Protein AF-A0A151TMF2-F1 (afdb_monomer_lite)

Organism: Cajanus cajan (NCBI:txid3821)

Structure (mmCIF, N/CA/C/O backbone):
data_AF-A0A151TMF2-F1
#
_entry.id   AF-A0A151TMF2-F1
#
loop_
_atom_site.group_PDB
_atom_site.id
_atom_site.type_symbol
_atom_site.label_atom_id
_atom_site.label_alt_id
_atom_site.label_comp_id
_atom_site.label_asym_id
_atom_site.label_entity_id
_atom_site.label_seq_id
_atom_site.pdbx_PDB_ins_code
_atom_site.Cartn_x
_atom_site.Cartn_y
_atom_site.Cartn_z
_atom_site.oc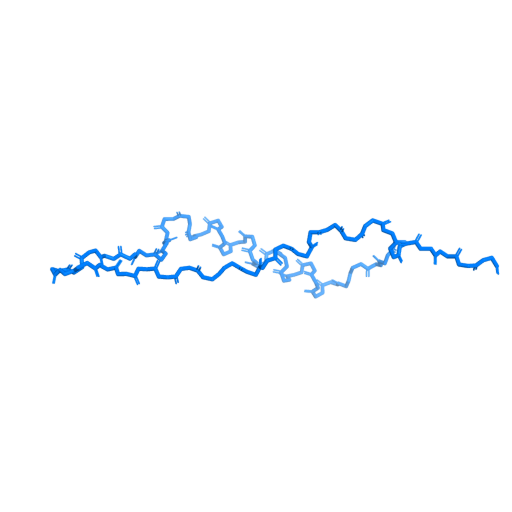cupancy
_atom_site.B_iso_or_equiv
_atom_site.auth_seq_id
_atom_site.auth_comp_id
_atom_site.auth_asym_id
_atom_site.auth_atom_id
_atom_site.pdbx_PDB_model_num
ATOM 1 N N . MET A 1 1 ? 0.990 -7.231 -28.722 1.00 48.69 1 MET A N 1
ATOM 2 C CA . MET A 1 1 ? 0.922 -7.204 -27.245 1.00 48.69 1 MET A CA 1
ATOM 3 C C . MET A 1 1 ? 2.169 -6.503 -26.737 1.00 48.69 1 MET A C 1
ATOM 5 O O . MET A 1 1 ? 3.261 -6.932 -27.094 1.00 48.69 1 MET A O 1
ATOM 9 N N . SER A 1 2 ? 2.031 -5.380 -26.031 1.00 60.84 2 SER A N 1
ATOM 10 C CA . SER A 1 2 ? 3.181 -4.628 -25.519 1.00 60.84 2 SER A CA 1
ATOM 11 C C . SER A 1 2 ? 3.951 -5.476 -24.504 1.00 60.84 2 SER A C 1
ATOM 13 O O . SER A 1 2 ? 3.374 -6.119 -23.627 1.00 60.84 2 SER A O 1
ATOM 15 N N . LYS A 1 3 ? 5.274 -5.527 -24.660 1.00 64.94 3 LYS A N 1
ATOM 16 C CA . LYS A 1 3 ? 6.162 -6.253 -23.755 1.00 64.94 3 LYS A CA 1
ATOM 17 C C . LYS A 1 3 ? 6.216 -5.455 -22.453 1.00 64.94 3 LYS A C 1
ATOM 19 O O . LYS A 1 3 ? 6.707 -4.335 -22.446 1.00 64.94 3 LYS A O 1
ATOM 24 N N . GLN A 1 4 ? 5.643 -5.989 -21.380 1.00 67.06 4 GLN A N 1
ATOM 25 C CA . GLN A 1 4 ? 5.654 -5.313 -20.084 1.00 67.06 4 GLN A CA 1
ATOM 26 C C . GLN A 1 4 ? 7.094 -5.211 -19.571 1.00 67.06 4 GLN A C 1
ATOM 28 O O . GLN A 1 4 ? 7.788 -6.223 -19.436 1.00 67.06 4 GLN A O 1
ATOM 33 N N . ASP A 1 5 ? 7.535 -3.988 -19.286 1.00 83.00 5 ASP A N 1
ATOM 34 C CA . ASP A 1 5 ? 8.872 -3.731 -18.763 1.00 83.00 5 ASP A CA 1
ATOM 35 C C . ASP A 1 5 ? 9.080 -4.419 -17.410 1.00 83.00 5 ASP A C 1
ATOM 37 O O . ASP A 1 5 ? 8.171 -4.493 -16.583 1.00 83.00 5 ASP A O 1
ATOM 41 N N . LYS A 1 6 ? 10.307 -4.887 -17.138 1.00 88.69 6 LYS A N 1
ATOM 42 C CA . LYS A 1 6 ? 10.665 -5.544 -15.861 1.00 88.69 6 LYS A CA 1
ATOM 43 C C . LYS A 1 6 ? 10.229 -4.721 -14.642 1.00 88.69 6 LYS A C 1
ATOM 45 O O . LYS A 1 6 ? 9.686 -5.271 -13.692 1.00 88.69 6 LYS A O 1
ATOM 50 N N . ARG A 1 7 ? 10.364 -3.393 -14.733 1.00 89.38 7 ARG A N 1
ATOM 51 C CA . ARG A 1 7 ? 9.929 -2.429 -13.709 1.00 89.38 7 ARG A CA 1
ATOM 52 C C . ARG A 1 7 ? 8.437 -2.531 -13.389 1.00 89.38 7 ARG A C 1
ATOM 54 O O . ARG A 1 7 ? 8.055 -2.435 -12.227 1.00 89.38 7 ARG A O 1
ATOM 61 N N . HIS A 1 8 ? 7.604 -2.745 -14.407 1.00 90.38 8 HIS A N 1
ATOM 62 C CA . HIS A 1 8 ? 6.167 -2.923 -14.233 1.00 90.38 8 HIS A CA 1
ATOM 63 C C . HIS A 1 8 ? 5.873 -4.213 -13.457 1.00 90.38 8 HIS A C 1
ATOM 65 O O . HIS A 1 8 ? 5.151 -4.191 -12.464 1.00 90.38 8 HIS A O 1
ATOM 71 N N . TRP A 1 9 ? 6.506 -5.324 -13.840 1.00 92.62 9 TRP A N 1
ATOM 72 C CA . TRP A 1 9 ? 6.349 -6.601 -13.140 1.00 92.62 9 TRP A CA 1
ATOM 73 C C . TRP A 1 9 ? 6.858 -6.576 -11.699 1.00 92.62 9 TRP A C 1
ATOM 75 O O . TRP A 1 9 ? 6.247 -7.188 -10.821 1.00 92.62 9 TRP A O 1
ATOM 85 N N . ASP A 1 10 ? 7.946 -5.859 -11.435 1.00 94.44 10 ASP A N 1
ATOM 86 C CA . ASP A 1 10 ? 8.471 -5.690 -10.082 1.00 94.44 10 ASP A CA 1
ATOM 87 C C . ASP A 1 10 ? 7.505 -4.883 -9.202 1.00 94.44 10 ASP A C 1
ATOM 89 O O . ASP A 1 10 ? 7.264 -5.252 -8.049 1.00 94.44 10 ASP A O 1
ATOM 93 N N . ALA A 1 11 ? 6.880 -3.836 -9.753 1.00 93.38 11 ALA A N 1
ATOM 94 C CA . ALA A 1 11 ? 5.842 -3.075 -9.063 1.00 93.38 11 ALA A CA 1
ATOM 95 C C . ALA A 1 11 ? 4.616 -3.945 -8.735 1.00 93.38 11 ALA A C 1
ATOM 97 O O . ALA A 1 11 ? 4.178 -3.968 -7.584 1.00 93.38 11 ALA A O 1
ATOM 98 N N . VAL A 1 12 ? 4.118 -4.726 -9.701 1.00 93.94 12 VAL A N 1
ATOM 99 C CA . VAL A 1 12 ? 2.986 -5.650 -9.500 1.00 93.94 12 VAL A CA 1
ATOM 100 C C . VAL A 1 12 ? 3.285 -6.648 -8.381 1.00 93.94 12 VAL A C 1
ATOM 102 O O . VAL A 1 12 ? 2.496 -6.799 -7.450 1.00 93.94 12 VAL A O 1
ATOM 105 N N . LYS A 1 13 ? 4.462 -7.284 -8.402 1.00 94.94 13 LYS A N 1
ATOM 106 C CA . LYS A 1 13 ? 4.876 -8.222 -7.346 1.00 94.94 13 LYS A CA 1
ATOM 107 C C . LYS A 1 13 ? 4.935 -7.555 -5.972 1.00 94.94 13 LYS A C 1
ATOM 109 O O . LYS A 1 13 ? 4.539 -8.168 -4.979 1.00 94.94 13 LYS A O 1
ATOM 114 N N . LYS A 1 14 ? 5.421 -6.312 -5.898 1.00 95.56 14 LYS A N 1
ATOM 115 C CA . LYS A 1 14 ? 5.502 -5.548 -4.647 1.00 95.56 14 LYS A CA 1
ATOM 116 C C . LYS A 1 14 ? 4.113 -5.240 -4.084 1.00 95.56 14 LYS A C 1
ATOM 118 O O . LYS A 1 14 ? 3.912 -5.434 -2.887 1.00 95.56 14 LYS A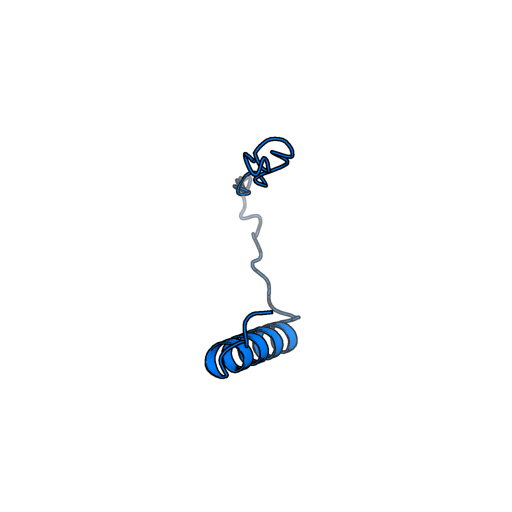 O 1
ATOM 123 N N . ILE A 1 15 ? 3.166 -4.838 -4.934 1.00 95.19 15 ILE A N 1
ATOM 124 C CA . ILE A 1 15 ? 1.765 -4.607 -4.547 1.00 95.19 15 ILE A CA 1
ATOM 125 C C . ILE A 1 15 ? 1.148 -5.903 -4.011 1.00 95.19 15 ILE A C 1
ATOM 127 O O . ILE A 1 15 ? 0.628 -5.914 -2.899 1.00 95.19 15 ILE A O 1
ATOM 131 N N . SER A 1 16 ? 1.290 -7.022 -4.727 1.00 93.38 16 SER A N 1
ATOM 132 C CA . SER A 1 16 ? 0.752 -8.313 -4.278 1.00 93.38 16 SER A CA 1
ATOM 133 C C . SER A 1 16 ? 1.358 -8.780 -2.952 1.00 93.38 16 SER A C 1
ATOM 135 O O . SER A 1 16 ? 0.647 -9.305 -2.095 1.00 93.38 16 SER A O 1
ATOM 137 N N . LYS A 1 17 ? 2.666 -8.569 -2.743 1.00 96.38 17 LYS A N 1
ATOM 138 C CA . LYS A 1 17 ? 3.328 -8.863 -1.463 1.00 96.38 17 LYS A CA 1
ATOM 139 C C . LYS A 1 17 ? 2.750 -8.014 -0.332 1.00 96.38 17 LYS A C 1
ATOM 141 O O . LYS A 1 17 ? 2.482 -8.559 0.736 1.00 96.38 17 LYS A O 1
ATOM 146 N N . TYR A 1 18 ? 2.562 -6.718 -0.576 1.00 93.25 18 TYR A N 1
ATOM 147 C CA . TYR A 1 18 ? 1.981 -5.796 0.395 1.00 93.25 18 TYR A CA 1
ATOM 148 C C . TYR A 1 18 ? 0.574 -6.250 0.793 1.00 93.25 18 TYR A C 1
ATOM 150 O O . TYR A 1 18 ? 0.362 -6.549 1.965 1.00 93.25 18 TYR A O 1
ATOM 158 N N . LEU A 1 19 ? -0.317 -6.463 -0.184 1.00 92.50 19 LEU A N 1
ATOM 159 C CA . LEU A 1 19 ? -1.688 -6.937 0.043 1.00 92.50 19 LEU A CA 1
ATOM 160 C C . LEU A 1 19 ? -1.736 -8.243 0.848 1.00 92.50 19 LEU A C 1
ATOM 162 O O . LEU A 1 19 ? -2.504 -8.355 1.800 1.00 92.50 19 LEU A O 1
ATOM 166 N N . LYS A 1 20 ? -0.880 -9.220 0.514 1.00 93.94 20 LYS A N 1
ATOM 167 C CA . LYS A 1 20 ? -0.794 -10.485 1.262 1.00 93.94 20 LYS A CA 1
ATOM 168 C C . LYS A 1 20 ? -0.355 -10.270 2.713 1.00 93.94 20 LYS A C 1
ATOM 170 O O . LYS A 1 20 ? -0.837 -10.963 3.603 1.00 93.94 20 LYS A O 1
ATOM 175 N N . SER A 1 21 ? 0.575 -9.345 2.950 1.00 91.94 21 SER A N 1
ATOM 176 C CA . SER A 1 21 ? 1.100 -9.062 4.291 1.00 91.94 21 SER A CA 1
ATOM 177 C C . SER A 1 21 ? 0.180 -8.195 5.153 1.00 91.94 21 SER A C 1
ATOM 179 O O . SER A 1 21 ? 0.279 -8.247 6.374 1.00 91.94 21 SER A O 1
ATOM 181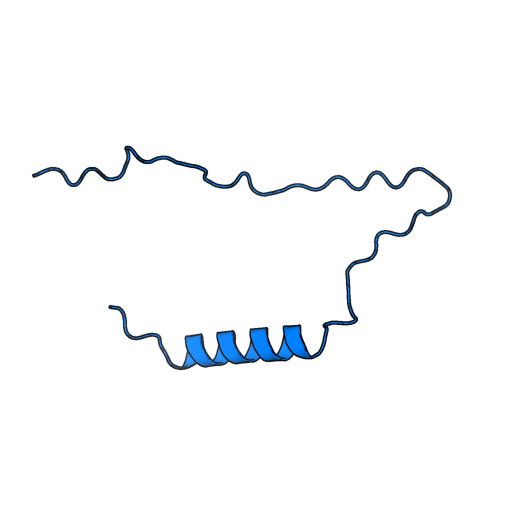 N N . THR A 1 22 ? -0.726 -7.427 4.544 1.00 93.00 22 THR A N 1
ATOM 182 C CA . THR A 1 22 ? -1.611 -6.482 5.238 1.00 93.00 22 THR A CA 1
ATOM 183 C C . THR A 1 22 ? -3.066 -6.942 5.262 1.00 93.00 22 THR A C 1
ATOM 185 O O . THR A 1 22 ? -3.954 -6.117 5.428 1.00 93.00 22 THR A O 1
ATOM 188 N N . ILE A 1 23 ? -3.340 -8.243 5.118 1.00 89.44 23 ILE A N 1
ATOM 189 C CA . ILE A 1 23 ? -4.718 -8.769 5.079 1.00 89.44 23 ILE A CA 1
ATOM 190 C C . ILE A 1 23 ? -5.522 -8.467 6.355 1.00 89.44 23 ILE A C 1
ATOM 192 O O . ILE A 1 23 ? -6.740 -8.344 6.312 1.00 89.44 23 ILE A O 1
ATOM 196 N N . SER A 1 24 ? -4.838 -8.326 7.491 1.00 90.06 24 SER A N 1
ATOM 197 C CA . SER A 1 24 ? -5.429 -7.952 8.780 1.00 90.06 24 SER A CA 1
ATOM 198 C C . SER A 1 24 ? -5.538 -6.440 9.000 1.00 90.06 24 SER A C 1
ATOM 200 O O . SER A 1 24 ? -6.035 -6.013 10.038 1.00 90.06 24 SER A O 1
ATOM 202 N N . HIS A 1 25 ? -5.041 -5.625 8.067 1.00 86.81 25 HIS A N 1
ATOM 203 C CA . HIS A 1 25 ? -5.031 -4.172 8.181 1.00 86.81 25 HIS A CA 1
ATOM 204 C C . HIS A 1 25 ? -6.123 -3.591 7.287 1.00 86.81 25 HIS A C 1
ATOM 206 O O . HIS A 1 25 ? -6.268 -3.966 6.126 1.00 86.81 25 HIS A O 1
ATOM 212 N N . GLY A 1 26 ? -6.873 -2.635 7.820 1.00 82.25 26 GLY A N 1
ATOM 213 C CA . GLY A 1 26 ? -7.913 -1.928 7.090 1.00 82.25 26 GLY A CA 1
ATOM 214 C C . GLY A 1 26 ? -8.051 -0.504 7.603 1.00 82.25 26 GLY A C 1
ATOM 215 O O . GLY A 1 26 ? -7.637 -0.187 8.718 1.00 82.25 26 GLY A O 1
ATOM 216 N N . ILE A 1 27 ? -8.631 0.361 6.778 1.00 80.81 27 ILE A N 1
ATOM 217 C CA . ILE A 1 27 ? -9.037 1.700 7.203 1.00 80.81 27 ILE A CA 1
ATOM 218 C C . ILE A 1 27 ? -10.373 1.537 7.929 1.00 80.81 27 ILE A C 1
ATOM 220 O O . ILE A 1 27 ? -11.392 1.241 7.306 1.00 80.81 27 ILE A O 1
ATOM 224 N N . MET A 1 28 ? -10.352 1.687 9.251 1.00 77.75 28 MET A N 1
ATOM 225 C CA . MET A 1 28 ? -11.539 1.578 10.096 1.00 77.75 28 MET A CA 1
ATOM 226 C C . MET A 1 28 ? -12.053 2.979 10.416 1.00 77.75 28 MET A C 1
ATOM 228 O O . MET A 1 28 ? -11.332 3.795 10.987 1.00 77.75 28 MET A O 1
ATOM 232 N N . PHE A 1 29 ? -13.309 3.251 10.073 1.00 72.94 29 PHE A N 1
ATOM 233 C CA . PHE A 1 29 ? -14.006 4.444 10.541 1.00 72.94 29 PHE A CA 1
ATOM 234 C C . PHE A 1 29 ? -14.702 4.081 11.853 1.00 72.94 29 PHE A C 1
ATOM 236 O O . PHE A 1 29 ? -15.671 3.325 11.854 1.00 72.94 29 PHE A O 1
ATOM 243 N N . GLY A 1 30 ? -14.164 4.547 12.979 1.00 69.94 30 GLY A N 1
ATOM 244 C CA . GLY A 1 30 ? -14.817 4.379 14.275 1.00 69.94 30 GLY A CA 1
ATOM 245 C C . GLY A 1 30 ? -16.009 5.325 14.397 1.00 69.94 30 GLY A C 1
ATOM 246 O O . GLY A 1 30 ? -15.900 6.495 14.032 1.00 69.94 30 GLY A O 1
ATOM 247 N N . SER A 1 31 ? -17.126 4.851 14.949 1.00 64.25 31 SER A N 1
ATOM 248 C CA . SER A 1 31 ? -18.128 5.754 15.512 1.00 64.25 31 SER A CA 1
ATOM 249 C C . SER A 1 31 ? -17.528 6.390 16.758 1.00 64.25 31 SER A C 1
ATOM 251 O O . SER A 1 31 ? -17.515 5.789 17.833 1.00 64.25 31 SER A O 1
ATOM 253 N N . GLN A 1 32 ? -16.979 7.594 16.618 1.00 63.28 32 GLN A N 1
ATOM 254 C CA . GLN A 1 32 ? -16.856 8.456 17.788 1.00 63.28 32 GLN A CA 1
ATOM 255 C C . GLN A 1 32 ? -18.276 8.760 18.296 1.00 63.28 32 GLN A C 1
ATOM 257 O O . GLN A 1 32 ? -19.240 8.590 17.556 1.00 63.28 32 GLN A O 1
ATOM 262 N N . GLN A 1 33 ? -18.447 9.116 19.568 1.00 61.72 33 GLN A N 1
ATOM 263 C CA . GLN A 1 33 ? -19.751 9.546 20.085 1.00 61.72 33 GLN A CA 1
ATOM 264 C C . GLN A 1 33 ? -20.244 10.756 19.270 1.00 61.72 33 GLN A C 1
ATOM 266 O O . GLN A 1 33 ? -19.775 11.872 19.469 1.00 61.72 33 GLN A O 1
ATOM 271 N N . GLY A 1 34 ? -21.140 10.502 18.314 1.00 68.44 34 GLY A N 1
ATOM 272 C CA . GLY A 1 34 ? -21.582 11.446 17.285 1.00 68.44 34 GLY A CA 1
ATOM 273 C C . GLY A 1 34 ? -21.532 10.802 15.900 1.00 68.44 34 GLY A C 1
ATOM 274 O O . GLY A 1 34 ? -20.564 10.122 15.575 1.00 68.44 34 GLY A O 1
ATOM 275 N N . ASP A 1 35 ? -22.587 10.983 15.103 1.00 64.69 35 ASP A N 1
ATOM 276 C CA . ASP A 1 35 ? -22.749 10.327 13.801 1.00 64.69 35 ASP A CA 1
ATOM 277 C C . ASP A 1 35 ? -21.502 10.511 12.912 1.00 64.69 35 ASP A C 1
ATOM 279 O O . ASP A 1 35 ? -21.246 11.620 12.429 1.00 64.69 35 ASP A O 1
ATOM 283 N N . PRO A 1 36 ? -20.701 9.454 12.661 1.00 61.88 36 PRO A N 1
ATOM 284 C CA . PRO A 1 36 ? -19.586 9.554 11.737 1.00 61.88 36 PRO A CA 1
ATOM 285 C C . PRO A 1 36 ? -20.159 9.600 10.316 1.00 61.88 36 PRO A C 1
ATOM 287 O O . PRO A 1 36 ? -20.411 8.569 9.693 1.00 61.88 36 PRO A O 1
ATOM 290 N N . LEU A 1 37 ? -20.383 10.802 9.785 1.00 68.31 37 LEU A N 1
ATOM 291 C CA . LEU A 1 37 ? -20.751 11.001 8.383 1.00 68.31 37 LEU A CA 1
ATOM 292 C C . LEU A 1 37 ? -19.554 10.649 7.485 1.00 68.31 37 LEU A C 1
ATOM 294 O O . LEU A 1 37 ? -18.777 11.505 7.067 1.00 68.31 37 LEU A O 1
ATOM 298 N N . VAL A 1 38 ? -19.386 9.358 7.195 1.00 70.38 38 VAL A N 1
ATOM 299 C CA . VAL A 1 38 ? -18.411 8.865 6.217 1.00 70.38 38 VAL A CA 1
ATOM 300 C C . VAL A 1 38 ? -18.975 9.107 4.817 1.00 70.38 38 VAL A C 1
ATOM 302 O O . VAL A 1 38 ? -19.704 8.279 4.272 1.00 70.38 38 VAL A O 1
ATOM 305 N N . MET A 1 39 ? -18.636 10.249 4.222 1.00 72.56 39 MET A N 1
ATOM 306 C CA . MET A 1 39 ? -18.940 10.537 2.821 1.00 72.56 39 MET A CA 1
ATOM 307 C C . MET A 1 39 ? -17.908 9.836 1.931 1.00 72.56 39 MET A C 1
ATOM 309 O O . MET A 1 39 ? -16.729 10.188 1.934 1.00 72.56 39 MET A O 1
ATOM 313 N N . ARG A 1 40 ? -18.332 8.803 1.197 1.00 70.31 40 ARG A N 1
ATOM 314 C CA . ARG A 1 40 ? -17.484 8.121 0.210 1.00 70.31 40 ARG A CA 1
ATOM 315 C C . ARG A 1 40 ? -17.714 8.744 -1.159 1.00 70.31 40 ARG A C 1
ATOM 317 O O . ARG A 1 40 ? -18.838 8.743 -1.647 1.00 70.31 40 ARG A O 1
ATOM 324 N N . PHE A 1 41 ? -16.642 9.221 -1.776 1.00 74.94 41 PHE A N 1
ATOM 325 C CA . PHE A 1 41 ? -16.625 9.564 -3.191 1.00 74.94 41 PHE A CA 1
ATOM 326 C C . PHE A 1 41 ? -16.064 8.362 -3.940 1.00 74.94 41 PHE A C 1
ATOM 328 O O . PHE A 1 41 ? -14.953 7.913 -3.660 1.00 74.94 41 PHE A O 1
ATOM 335 N N . VAL A 1 42 ? -16.867 7.801 -4.832 1.00 74.81 42 VAL A N 1
ATOM 336 C CA . VAL A 1 42 ? -16.426 6.792 -5.791 1.00 74.81 42 VAL A CA 1
ATOM 337 C C . VAL A 1 42 ? -16.258 7.551 -7.099 1.00 74.81 42 VAL A C 1
ATOM 339 O O . VAL A 1 42 ? -17.158 8.309 -7.460 1.00 74.81 42 VAL A O 1
ATOM 342 N N . ASP A 1 43 ? -15.098 7.424 -7.749 1.00 74.38 43 ASP A N 1
ATOM 343 C CA . ASP A 1 43 ? -14.963 7.890 -9.131 1.00 74.38 43 ASP A CA 1
ATOM 344 C C . ASP A 1 43 ? -16.065 7.179 -9.901 1.00 74.38 43 ASP A C 1
ATOM 346 O O . ASP A 1 43 ? -16.136 5.950 -9.841 1.00 74.38 43 ASP A O 1
ATOM 350 N N . SER A 1 44 ? -17.001 7.938 -10.473 1.00 66.75 44 SER A N 1
ATOM 351 C CA . SER A 1 44 ? -18.055 7.351 -11.284 1.00 66.75 44 SER A CA 1
ATOM 352 C C . SER A 1 44 ? -17.328 6.487 -12.284 1.00 66.75 44 SER A C 1
ATOM 354 O O . SER A 1 44 ? -16.555 7.032 -13.076 1.00 66.75 44 SER A O 1
ATOM 356 N N . ASP A 1 45 ? -17.513 5.168 -12.192 1.00 61.53 45 ASP A N 1
ATOM 357 C CA . ASP A 1 45 ? -17.037 4.250 -13.206 1.00 61.53 45 ASP A CA 1
ATOM 358 C C . ASP A 1 45 ? -17.304 4.962 -14.522 1.00 61.53 45 ASP A C 1
ATOM 360 O O . ASP A 1 45 ? -18.429 5.421 -14.750 1.00 61.53 45 ASP A O 1
ATOM 364 N N . TYR A 1 46 ? -16.267 5.206 -15.317 1.00 51.19 46 TYR A N 1
ATOM 365 C CA . TYR A 1 46 ? -16.430 5.712 -16.669 1.00 51.19 46 TYR A CA 1
ATOM 366 C C . TYR A 1 46 ? -17.176 4.603 -17.418 1.00 51.19 46 TYR A C 1
ATOM 368 O O . TYR A 1 46 ? -16.600 3.702 -18.029 1.00 51.19 46 TYR A O 1
ATOM 376 N N . THR A 1 47 ? -18.481 4.566 -17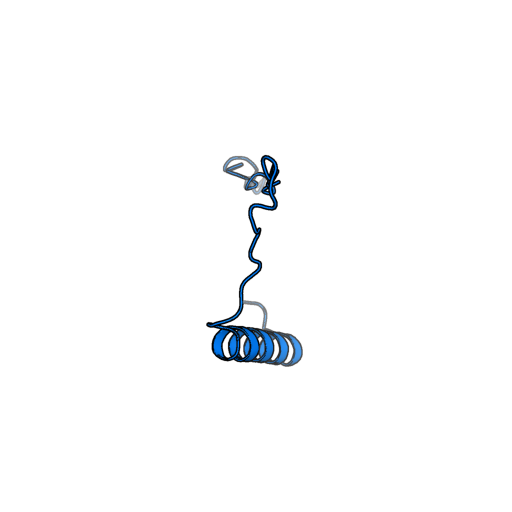.170 1.00 56.66 47 THR A N 1
ATOM 377 C CA . THR A 1 47 ? -19.376 3.470 -17.457 1.00 56.66 47 THR A CA 1
ATOM 378 C C . THR A 1 47 ? -19.881 3.784 -18.841 1.00 56.66 47 THR A C 1
ATOM 380 O O . THR A 1 47 ? -20.729 4.649 -19.024 1.00 56.66 47 THR A O 1
ATOM 383 N N . GLY A 1 48 ? -19.326 3.068 -19.811 1.00 54.31 48 GLY A N 1
ATOM 384 C CA . GLY A 1 48 ? -20.054 2.724 -21.019 1.00 54.31 48 GLY A CA 1
ATOM 385 C C . GLY A 1 48 ? -20.292 3.859 -21.999 1.00 54.31 48 GLY A C 1
ATOM 386 O O . GLY A 1 48 ? -21.438 4.090 -22.365 1.00 54.31 48 GLY A O 1
ATOM 387 N N . ASP A 1 49 ? -19.225 4.445 -22.539 1.00 52.41 49 ASP A N 1
ATOM 388 C CA . ASP A 1 49 ? -19.300 4.769 -23.960 1.00 52.41 49 ASP A CA 1
ATOM 389 C C . ASP A 1 49 ? -18.850 3.543 -24.775 1.00 52.41 49 ASP A C 1
ATOM 391 O O . ASP A 1 49 ? -17.668 3.191 -24.843 1.00 52.41 49 ASP A O 1
ATOM 395 N N . LEU A 1 50 ? -19.836 2.819 -25.308 1.00 57.16 50 LEU A N 1
ATOM 396 C CA . LEU A 1 50 ? -19.639 1.762 -26.301 1.00 57.16 50 LEU A CA 1
ATOM 397 C C . LEU A 1 50 ? -19.572 2.328 -27.733 1.00 57.16 50 LEU A C 1
ATOM 399 O O . LEU A 1 50 ? -19.152 1.600 -28.632 1.00 57.16 50 LEU A O 1
ATOM 403 N N . ASP A 1 51 ? -19.947 3.592 -27.938 1.00 56.78 51 ASP A N 1
ATOM 404 C CA . ASP A 1 51 ? -20.082 4.254 -29.238 1.00 56.78 51 ASP A CA 1
ATOM 405 C C . ASP A 1 51 ? -18.813 4.992 -29.694 1.00 56.78 51 ASP A C 1
ATOM 407 O O . ASP A 1 51 ? -18.574 5.073 -30.902 1.00 56.78 51 ASP A O 1
ATOM 411 N N . ASP A 1 52 ? -17.919 5.420 -28.796 1.00 52.81 52 ASP A N 1
ATOM 412 C CA . ASP A 1 52 ? -16.662 6.082 -29.206 1.00 52.81 52 ASP A CA 1
ATOM 413 C C . ASP A 1 52 ? -15.575 5.124 -29.744 1.00 52.81 52 ASP A C 1
ATOM 415 O O . ASP A 1 52 ? -14.468 5.529 -30.108 1.00 52.81 52 ASP A O 1
ATOM 419 N N . LYS A 1 53 ? -15.886 3.830 -29.903 1.00 59.28 53 LYS A N 1
ATOM 420 C CA . LYS A 1 53 ? -15.050 2.880 -30.660 1.00 59.28 53 LYS A CA 1
ATOM 421 C C . LYS A 1 53 ? -15.422 2.844 -32.147 1.00 59.28 53 LYS A C 1
ATOM 423 O O . LYS A 1 53 ? -15.652 1.770 -32.701 1.00 59.28 53 LYS A O 1
ATOM 428 N N . ARG A 1 54 ? -15.429 3.986 -32.839 1.00 56.84 54 ARG A N 1
ATOM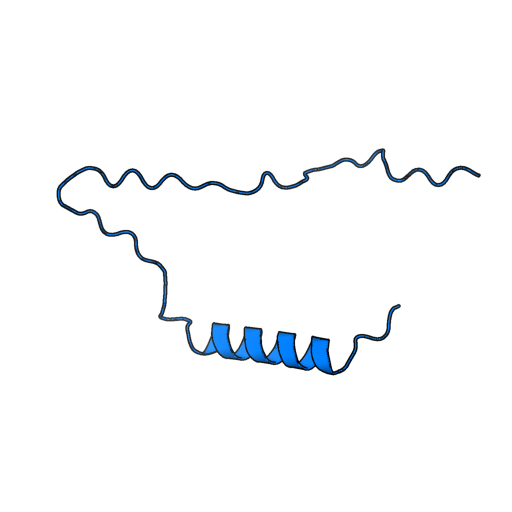 429 C CA . ARG A 1 54 ? -15.452 4.006 -34.315 1.00 56.84 54 ARG A CA 1
ATOM 430 C C . ARG A 1 54 ? -14.067 4.299 -34.878 1.00 56.84 54 ARG A C 1
ATOM 432 O O . ARG A 1 54 ? -13.585 5.424 -34.839 1.00 56.84 54 ARG A O 1
ATOM 439 N N . SER A 1 55 ? -13.450 3.280 -35.475 1.00 56.25 55 SER A N 1
ATOM 440 C CA . SER A 1 55 ? -12.406 3.490 -36.480 1.00 56.25 55 SER A CA 1
ATOM 441 C C . SER A 1 55 ? -13.083 3.901 -37.784 1.00 56.25 55 SER A C 1
ATOM 443 O O . SER A 1 55 ? -13.800 3.108 -38.393 1.00 56.25 55 SER A O 1
ATOM 445 N N . THR A 1 56 ? -12.906 5.156 -38.181 1.00 57.09 56 THR A N 1
ATOM 446 C CA . THR A 1 56 ? -13.316 5.643 -39.501 1.00 57.09 56 THR A CA 1
ATOM 447 C C . THR A 1 56 ? -12.398 5.031 -40.565 1.00 57.09 56 THR A C 1
ATOM 449 O O . THR A 1 56 ? -11.185 4.982 -40.363 1.00 57.09 56 THR A O 1
ATOM 452 N N . THR A 1 57 ? -13.020 4.515 -41.630 1.00 59.22 57 THR A N 1
ATOM 453 C CA . THR A 1 57 ? -12.441 3.801 -42.789 1.00 59.22 57 THR A CA 1
ATOM 454 C C . THR A 1 57 ? -11.286 4.511 -43.476 1.00 59.22 57 THR A C 1
ATOM 456 O O . THR A 1 57 ? -11.363 5.753 -43.604 1.00 59.22 57 THR A O 1
#

Secondary structure (DSSP, 8-state):
-----HHHHHHHHHHHHHHHHTTT--------SS-----PPPP-------SS-----

Foldseek 3Di:
DDDDDPVNVVVVVVVVVVCVVCVVPDDDDDPDVDDPPPDDDDPPPPPDPPPVPDDDD

Radius of gyration: 20.25 Å; chains: 1; bounding box: 33×22×63 Å

Sequence (57 aa):
MSKQDKRHWDAVKKISKYLKSTISHGIMFGSQQGDPLVMRFVDSDYTGDLDDKRSTT

pLDDT: mean 74.49, std 15.12, range [48.69, 96.38]

=== Feature glossary ===
Annotated list of the representations used here:

Nearest PDB structures. The Foldseek neighbor list gives the closest experimentally determined structures in the PDB, ranked by structural alignment. TM-score near 1 means near-identical fold; near 0.3 means only rough topology match. This is how one finds what a novel AlphaFold prediction most resembles in the solved-structure universe.

Foldseek 3Di. Foldseek's 3Di representation compresses backbone geometry into a per-residue letter drawn from a learned twenty-state alphabet. It captures the tertiary interaction pattern around each residue — which residues are packed against it in space, regardless of where they are in sequence.

Radius of gyration, Cα contacts, bounding box. Radius of gyration (Rg) is the root-mean-square distance of Cα atoms from their centroid — a single number for overall size and compactness. A globular domain of N residues has Rg ≈ 2.2·N^0.38 Å; an extended or disordered chain has a much larger Rg. The Cα contact count is the number of residue pairs whose Cα atoms are within 8 Å and are more than four positions apart in sequence — a standard proxy for tertiary packing density. The bounding box is the smallest axis-aligned box enclosing all Cα atoms.

InterPro / GO / CATH / organism. The annotation block draws on four external resources. InterPro: which protein families and domains the sequence belongs to. GO: standardized terms for what the protein does, what process it participates in, and where in the cell it acts. CATH: which structural fold it has in the CATH hierarchy. Organism: the species of origin.

mmCIF coordinates. The mmCIF block holds the 3D Cartesian coordinates of each backbone atom (N, Cα, C, O) in ångströms. mmCIF is the PDB's canonical archive format — a tagged-loop text representation of the atomic model.

pLDDT. pLDDT is the predicted lDDT-Cα score: AlphaFold's confidence that the local environment of each residue (all inter-atomic distances within 15 Å) is correctly placed. It is a per-residue number between 0 and 100, with higher meaning more reliable.

Backbone torsions (φ/ψ). φ (phi) and ψ (psi) are the two rotatable backbone dihedrals per residue: φ is the C(i-1)–N–Cα–C torsion, ψ is the N–Cα–C–N(i+1) torsion, both in degrees on (−180°, 180°]. α-helical residues cluster near (−60°, −45°); β-strand residues near (−120°, +130°). A Ramachandran plot is simply a scatter of (φ, ψ) for every residue.

B-factor. For experimental (PDB) structures, the B-factor (temperature factor) quantifies the positional spread of each atom in the crystal — a combination of thermal vibration and static disorder — in units of Å². High B-factors mark flexible loops or poorly resolved regions; low B-factors mark the rigid, well-ordered core.

Secondary structure (3-state, P-SEA). SS3 is a coarse helix/strand/coil call (letters a/b/c) made by the P-SEA algorithm from inter-Cα distances and dihedrals. It is less detailed than DSSP but needs only Cα positions.

Predicted aligned error. Predicted aligned error is AlphaFold's pairwise confidence. Unlike pLDDT (per-residue), PAE is per-residue-pair and captures whether two parts of the structure are correctly placed relative to each other. Units are ångströms of expected positional error.

Solvent-accessible surface area. Solvent-accessible surface area (SASA) is the area in Å² traced out by the centre of a 1.4 Å probe sphere (a water molecule) rolled over the protein's van der Waals surface (Shrake–Rupley / Lee–Richards construction). Buried residues have near-zero SASA; fully exposed residues can exceed 200 Å². The total SASA scales roughly with the number of surface residues.

Secondary structure (8-state, DSSP). The SS8 string is DSSP's per-residue secondary-structure call. α-helix (H) means an i→i+4 H-bond ladder; β-strand (E) means the residue participates in a β-sheet; 3₁₀ (G) and π (I) are tighter and wider helices; T/S are turns/bends; '-' is loop.

Rendered structure images. Structure images are PyMOL renders from six orthogonal camera directions. Cartoon representation draws helices as coils and strands as arrows; s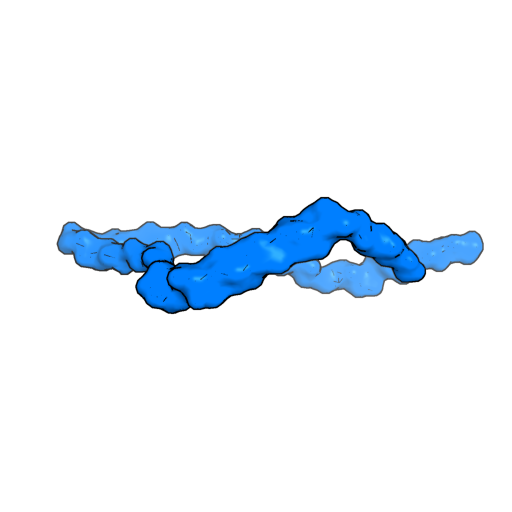ticks shows the backbone as bonds; surface shows the solvent-excluded envelope. Rainbow coloring maps sequence position to hue (blue→red, N→C); chain coloring assigns a distinct color per polypeptide.

Sequence. The amino-acid sequence is the protein's primary structure: the linear order of residues from the N-terminus to the C-terminus, written in one-letter code. Everything else here — the 3D coordinates, the secondary structure, the domain annotations — is ultimately a consequence of this string.

Contact-map, Ramachandran, and PAE plots. Three diagnostic plots accompany the record. The Cα contact map visualizes the tertiary structure as a 2D adjacency matrix (8 Å cutoff, sequence-local contacts suppressed). The Ramachandran plot shows the distribution of backbone (φ, ψ) torsions, with points in the α and β basins reflecting secondary structure content. The PAE plot shows AlphaFold's inter-residue confidence as a color matrix.